Protein AF-A0A958GSV4-F1 (afdb_monomer_lite)

Sequence (74 aa):
MRVAIVHDWLVGMRGGERCLELLCERFPDAHLYTAFYRSDRLSPRLRDHRTFVSCLQDIPGSLSYYRHLLPLYP

Radius of gyration: 12.27 Å; chains: 1; bounding box: 28×26×32 Å

Secondary structure (DSSP, 8-state):
---EEEEEEESS-SHHHHHHHHHHHH-TTPEEEEEEE-GGGS-HHHHTS-EEE-GGGGSTTHHHHGGGGGGG--

Foldseek 3Di:
DAAEAEDAEALADDDVLVVVLVVCVVVVQYEYEYAYHDLVHHDPSVVVGHYDYHPCNVPVCCSVCVVVCVVVDD

pLDDT: mean 90.94, std 5.58, range [59.09, 96.06]

Structure (mmCIF, N/CA/C/O backbone):
data_AF-A0A958GSV4-F1
#
_entry.id   AF-A0A958GSV4-F1
#
loop_
_atom_site.group_PDB
_atom_site.id
_atom_site.type_symbol
_atom_site.label_atom_id
_atom_site.label_alt_id
_atom_site.label_comp_id
_atom_site.label_asym_id
_atom_site.label_entity_id
_at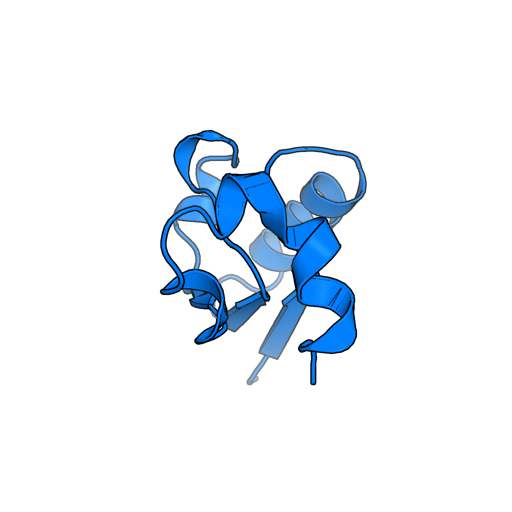om_site.label_seq_id
_atom_site.pdbx_PDB_ins_code
_atom_site.Cartn_x
_atom_site.Cartn_y
_atom_site.Cartn_z
_atom_site.occupancy
_atom_site.B_iso_or_equiv
_atom_site.auth_seq_id
_atom_site.auth_comp_id
_atom_site.auth_asym_id
_atom_site.auth_atom_id
_atom_site.pdbx_PDB_model_num
ATOM 1 N N . MET A 1 1 ? -16.445 -2.232 14.340 1.00 80.62 1 MET A N 1
ATOM 2 C CA . MET A 1 1 ? -16.791 -1.832 12.953 1.00 80.62 1 MET A CA 1
ATOM 3 C C . MET A 1 1 ? -15.796 -2.501 12.015 1.00 80.62 1 MET A C 1
ATOM 5 O O . MET A 1 1 ? -14.650 -2.629 12.417 1.00 80.62 1 MET A O 1
ATOM 9 N N . ARG A 1 2 ? -16.200 -2.975 10.829 1.00 91.12 2 ARG A N 1
ATOM 10 C CA . ARG A 1 2 ? -15.281 -3.617 9.867 1.00 91.12 2 ARG A CA 1
ATOM 11 C C . AR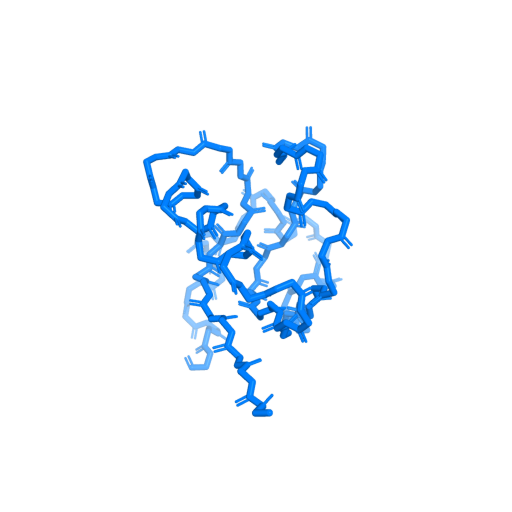G A 1 2 ? -14.996 -2.634 8.734 1.00 91.12 2 ARG A C 1
ATOM 13 O O . ARG A 1 2 ? -15.944 -2.182 8.103 1.00 91.12 2 ARG A O 1
ATOM 20 N N . VAL A 1 3 ? -13.726 -2.295 8.516 1.00 95.75 3 VAL A N 1
ATOM 21 C CA . VAL A 1 3 ? -13.296 -1.308 7.514 1.00 95.75 3 VAL A CA 1
ATOM 22 C C . VAL A 1 3 ? -12.286 -1.954 6.576 1.00 95.75 3 VAL A C 1
ATOM 24 O O . VAL A 1 3 ? -11.355 -2.623 7.021 1.00 95.75 3 VAL A O 1
ATOM 27 N N . ALA A 1 4 ? -12.488 -1.753 5.279 1.00 96.06 4 ALA A N 1
ATOM 28 C CA . ALA A 1 4 ? -11.525 -2.092 4.246 1.00 96.06 4 ALA A CA 1
ATOM 29 C C . ALA A 1 4 ? -11.120 -0.801 3.537 1.00 96.06 4 ALA A C 1
ATOM 31 O O . ALA A 1 4 ? -11.983 -0.012 3.150 1.00 96.06 4 ALA A O 1
ATOM 32 N N . ILE A 1 5 ? -9.819 -0.591 3.387 1.00 96.06 5 ILE A N 1
ATOM 33 C CA . ILE A 1 5 ? -9.253 0.526 2.643 1.00 96.06 5 ILE A CA 1
ATOM 34 C C . ILE A 1 5 ? -8.661 -0.053 1.363 1.00 96.06 5 ILE A C 1
ATOM 36 O O . ILE A 1 5 ? -7.874 -0.993 1.415 1.00 96.06 5 ILE A O 1
ATOM 40 N N . VAL A 1 6 ? -9.065 0.473 0.211 1.00 95.00 6 VAL A N 1
ATOM 41 C CA . VAL A 1 6 ? -8.611 -0.011 -1.097 1.00 95.00 6 VAL A CA 1
ATOM 42 C C . VAL A 1 6 ? -7.835 1.106 -1.781 1.00 95.00 6 VAL A C 1
ATOM 44 O O . VAL A 1 6 ? -8.337 2.222 -1.895 1.00 95.00 6 VAL A O 1
ATOM 47 N N . HIS A 1 7 ? -6.614 0.808 -2.218 1.00 93.56 7 HIS A N 1
ATOM 48 C CA . HIS A 1 7 ? -5.743 1.732 -2.941 1.00 93.56 7 HIS A CA 1
ATOM 49 C C . HIS A 1 7 ? -5.205 1.033 -4.188 1.00 93.56 7 HIS A C 1
ATOM 51 O O . HIS A 1 7 ? -4.825 -0.132 -4.120 1.00 93.56 7 HIS A O 1
ATOM 57 N N . ASP A 1 8 ? -5.144 1.727 -5.323 1.00 90.44 8 ASP A N 1
ATOM 58 C CA . ASP A 1 8 ? -4.679 1.163 -6.595 1.00 90.44 8 ASP A CA 1
ATOM 59 C C . ASP A 1 8 ? -3.290 0.511 -6.467 1.00 90.44 8 ASP A C 1
ATOM 61 O O . ASP A 1 8 ? -3.193 -0.718 -6.521 1.00 90.44 8 ASP A O 1
ATOM 65 N N . TRP A 1 9 ? -2.235 1.295 -6.221 1.00 91.38 9 TRP A N 1
ATOM 66 C CA . TRP A 1 9 ? -0.847 0.838 -6.154 1.00 91.38 9 TRP A CA 1
ATOM 67 C C . TRP A 1 9 ? -0.092 1.472 -4.991 1.00 91.38 9 TRP A C 1
ATOM 69 O O . TRP A 1 9 ? 0.083 2.684 -4.931 1.00 91.38 9 TRP A O 1
ATOM 79 N N . LEU A 1 10 ? 0.491 0.641 -4.135 1.00 93.88 10 LEU A N 1
ATOM 80 C CA . LEU A 1 10 ? 1.392 1.056 -3.063 1.00 93.88 10 LEU A CA 1
ATOM 81 C C . LEU A 1 10 ? 2.843 0.820 -3.456 1.00 93.88 10 LEU A C 1
ATOM 83 O O . LEU A 1 10 ? 3.564 0.023 -2.857 1.00 93.88 10 LEU A O 1
ATOM 87 N N . VAL A 1 11 ? 3.280 1.529 -4.495 1.00 93.06 11 VAL A N 1
ATOM 88 C CA . VAL A 1 11 ? 4.643 1.412 -5.034 1.00 93.06 11 VAL A CA 1
ATOM 89 C C . VAL A 1 11 ? 5.604 2.484 -4.505 1.00 93.06 11 VAL A C 1
ATOM 91 O O . VAL A 1 11 ? 6.807 2.412 -4.778 1.00 93.06 11 VAL A O 1
ATOM 94 N N . GLY A 1 12 ? 5.119 3.473 -3.755 1.00 93.56 12 GLY A N 1
ATOM 95 C CA . GLY A 1 12 ? 5.941 4.459 -3.052 1.00 93.56 12 GLY A CA 1
ATOM 96 C C . GLY A 1 12 ? 5.130 5.620 -2.480 1.00 93.56 12 GLY A C 1
ATOM 97 O O . GLY A 1 12 ? 3.947 5.733 -2.755 1.00 93.56 12 GLY A O 1
ATOM 98 N N . MET A 1 13 ? 5.768 6.500 -1.707 1.00 94.19 13 MET A N 1
ATOM 99 C CA . MET A 1 13 ? 5.087 7.641 -1.077 1.00 94.19 13 MET A CA 1
ATOM 100 C C . MET A 1 13 ? 4.887 8.831 -2.033 1.00 94.19 13 MET A C 1
ATOM 102 O O . MET A 1 13 ? 5.856 9.461 -2.467 1.00 94.19 13 MET A O 1
ATOM 106 N N . ARG A 1 14 ? 3.632 9.198 -2.307 1.00 91.06 14 ARG A N 1
ATOM 107 C CA . ARG A 1 14 ? 3.201 10.433 -2.986 1.00 91.06 14 ARG A CA 1
ATOM 108 C C . ARG A 1 14 ? 2.021 11.049 -2.211 1.00 91.06 14 ARG A C 1
ATOM 110 O O . ARG A 1 14 ? 1.847 10.807 -1.019 1.00 91.06 14 ARG A O 1
ATOM 117 N N . GLY A 1 15 ? 1.263 11.942 -2.850 1.00 92.69 15 GLY A N 1
ATOM 118 C CA . GLY A 1 15 ? 0.150 12.647 -2.204 1.00 92.69 15 GLY A CA 1
ATOM 119 C C . GLY A 1 15 ? -0.980 11.719 -1.747 1.00 92.69 15 GLY A C 1
ATOM 120 O O . GLY A 1 15 ? -1.485 11.896 -0.642 1.00 92.69 15 GLY A O 1
ATOM 121 N N . GLY A 1 16 ? -1.334 10.715 -2.556 1.00 92.44 16 GLY A N 1
ATOM 122 C CA . GLY A 1 16 ? -2.405 9.767 -2.228 1.00 92.44 16 GLY A CA 1
ATOM 123 C C . GLY A 1 16 ? -2.066 8.908 -1.012 1.00 92.44 16 GLY A C 1
ATOM 124 O O . GLY A 1 16 ? -2.882 8.746 -0.110 1.00 92.44 16 GLY A O 1
ATOM 125 N N . GLU A 1 17 ? -0.818 8.466 -0.916 1.00 94.62 17 GLU A N 1
ATOM 126 C CA . GLU A 1 17 ? -0.331 7.607 0.158 1.00 94.62 17 GLU A CA 1
ATOM 127 C C . GLU A 1 17 ? -0.207 8.373 1.482 1.00 94.62 17 GLU A C 1
ATOM 129 O O . GLU A 1 17 ? -0.395 7.793 2.547 1.00 94.62 17 GLU A O 1
ATOM 134 N N . ARG A 1 18 ? 0.020 9.695 1.440 1.00 94.38 18 ARG A N 1
ATOM 135 C CA . ARG A 1 18 ? -0.075 10.555 2.635 1.00 94.38 18 ARG A CA 1
ATOM 136 C C . ARG A 1 18 ? -1.505 10.633 3.168 1.00 94.38 18 ARG A C 1
ATOM 138 O O . ARG A 1 18 ? -1.708 10.595 4.376 1.00 94.38 18 ARG A O 1
ATOM 145 N N . CYS A 1 19 ? -2.500 10.725 2.285 1.00 94.56 19 CYS A N 1
ATOM 146 C CA . CYS A 1 19 ? -3.905 10.652 2.688 1.00 94.56 19 CYS A CA 1
ATOM 147 C C . CYS A 1 19 ? -4.254 9.259 3.224 1.00 94.56 19 CYS A C 1
ATOM 149 O O . CYS A 1 19 ? -4.923 9.149 4.249 1.00 94.56 19 CYS A O 1
ATOM 151 N N . LEU A 1 20 ? -3.764 8.2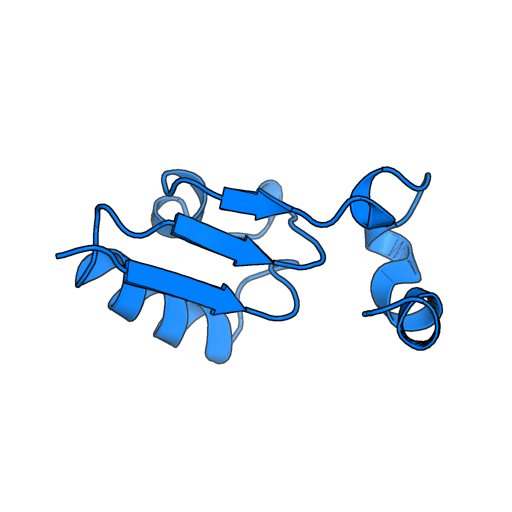07 2.564 1.00 95.62 20 LEU A N 1
ATOM 152 C CA . LEU A 1 20 ? -3.946 6.829 3.003 1.00 95.62 20 LEU A CA 1
ATOM 153 C C . LEU A 1 20 ? -3.403 6.609 4.416 1.00 95.62 20 LEU A C 1
ATOM 155 O O . LEU A 1 20 ? -4.074 5.997 5.236 1.00 95.62 20 LEU A O 1
ATOM 159 N N . GLU A 1 21 ? -2.217 7.128 4.715 1.00 94.69 21 GLU A N 1
ATOM 160 C CA . GLU A 1 21 ? -1.594 7.000 6.031 1.00 94.69 21 GLU A CA 1
ATOM 161 C C . GLU A 1 21 ? -2.476 7.579 7.147 1.00 94.69 21 GLU A C 1
ATOM 163 O O . GLU A 1 21 ? -2.636 6.945 8.188 1.00 94.69 21 GLU A O 1
ATOM 168 N N . LEU A 1 22 ? -3.127 8.721 6.904 1.00 95.06 22 LEU A N 1
ATOM 169 C CA . LEU A 1 22 ? -4.087 9.313 7.844 1.00 95.06 22 LEU A CA 1
ATOM 170 C C . LEU A 1 22 ? -5.360 8.465 7.995 1.00 95.06 22 LEU A C 1
ATOM 172 O O . LEU A 1 22 ? -5.921 8.375 9.088 1.00 95.06 22 LEU A O 1
ATOM 176 N N . LEU A 1 23 ? -5.822 7.824 6.916 1.00 94.62 23 LEU A N 1
ATOM 177 C CA . LEU A 1 23 ? -6.950 6.890 6.981 1.00 94.62 23 LEU A CA 1
ATOM 178 C C . LEU A 1 23 ? -6.592 5.646 7.802 1.00 94.62 23 LEU A C 1
ATOM 180 O O . LEU A 1 23 ? -7.382 5.239 8.651 1.00 94.62 23 LEU A O 1
ATOM 184 N N . CYS A 1 24 ? -5.401 5.083 7.601 1.00 93.88 24 CYS A N 1
ATOM 185 C CA . CYS A 1 24 ? -4.896 3.957 8.386 1.00 93.88 24 CYS A CA 1
ATOM 186 C C . CYS A 1 24 ? -4.691 4.339 9.861 1.00 93.88 24 CYS A C 1
ATOM 188 O O . CYS A 1 24 ? -4.969 3.535 10.744 1.00 93.88 24 CYS A O 1
ATOM 190 N N . GLU A 1 25 ? -4.279 5.578 10.152 1.00 93.88 25 GLU A N 1
ATOM 191 C CA . GLU A 1 25 ? -4.192 6.092 11.526 1.00 93.88 25 GLU A CA 1
ATOM 192 C C . GLU A 1 25 ? -5.573 6.182 12.187 1.00 93.88 25 GLU A C 1
ATOM 194 O O . GLU A 1 25 ? -5.740 5.831 13.356 1.00 93.88 25 GLU A O 1
ATOM 199 N N . ARG A 1 26 ? -6.596 6.601 11.434 1.00 94.81 26 ARG A N 1
ATOM 200 C CA . ARG A 1 26 ? -7.972 6.652 11.940 1.00 94.81 26 ARG A CA 1
ATOM 201 C C . ARG A 1 26 ? -8.591 5.263 12.116 1.00 94.81 26 ARG A C 1
ATOM 203 O O . ARG A 1 26 ? -9.437 5.090 12.996 1.00 94.81 26 ARG A O 1
ATOM 210 N N . PHE A 1 27 ? -8.199 4.301 11.286 1.00 94.50 27 PHE A N 1
ATOM 211 C CA . PHE A 1 27 ? -8.718 2.936 11.277 1.00 94.50 27 PHE A CA 1
ATOM 212 C C . PHE A 1 27 ? -7.580 1.914 11.426 1.00 94.50 27 PHE A C 1
ATOM 214 O O . PHE A 1 27 ? -7.261 1.211 10.467 1.00 94.50 27 PHE A O 1
ATOM 221 N N . PRO A 1 28 ? -6.993 1.778 12.629 1.00 92.75 28 PRO A N 1
ATOM 222 C CA . PRO A 1 28 ? -5.810 0.937 12.845 1.00 92.75 28 PRO A CA 1
ATOM 223 C C . PRO A 1 28 ? -6.052 -0.553 12.556 1.00 92.75 28 PRO A C 1
ATOM 225 O O . PRO A 1 28 ? -5.131 -1.257 12.148 1.00 92.75 28 PRO A O 1
ATOM 228 N N . ASP A 1 29 ? -7.297 -1.017 12.702 1.00 94.00 29 ASP A N 1
ATOM 229 C CA . ASP A 1 29 ? -7.705 -2.405 12.443 1.00 94.00 29 ASP A CA 1
ATOM 230 C C . ASP A 1 29 ? -8.222 -2.641 11.011 1.00 94.00 29 ASP A C 1
ATOM 232 O O . ASP A 1 29 ? -8.729 -3.725 10.705 1.00 94.00 29 ASP A O 1
ATOM 236 N N . ALA A 1 30 ? -8.174 -1.631 10.134 1.00 95.62 30 ALA A N 1
ATOM 237 C CA . ALA A 1 30 ? -8.615 -1.798 8.756 1.00 95.62 30 ALA A CA 1
ATOM 238 C C . ALA A 1 30 ? -7.741 -2.810 8.000 1.00 95.62 30 ALA A C 1
ATOM 240 O O . ALA A 1 30 ? -6.569 -3.030 8.296 1.00 95.62 30 ALA A O 1
ATOM 241 N N . HIS A 1 31 ? -8.340 -3.456 7.005 1.00 95.19 31 HIS A N 1
ATOM 242 C CA . HIS A 1 31 ? -7.585 -4.238 6.033 1.00 95.19 31 HIS A CA 1
ATOM 243 C C . HIS A 1 31 ? -7.282 -3.359 4.824 1.00 95.19 31 HIS A C 1
ATOM 245 O O . HIS A 1 31 ? -8.201 -2.760 4.259 1.00 95.19 31 HIS A O 1
ATOM 251 N N . LEU A 1 32 ? -6.017 -3.311 4.419 1.00 95.81 32 LEU A N 1
ATOM 252 C CA . LEU A 1 32 ? -5.565 -2.571 3.249 1.00 95.81 32 LEU A CA 1
ATOM 253 C C . LEU A 1 32 ? -5.477 -3.508 2.049 1.00 95.81 32 LEU A C 1
ATOM 255 O O . LEU A 1 32 ? -4.801 -4.527 2.114 1.00 95.81 32 LEU A O 1
ATOM 259 N N . TYR A 1 33 ? -6.143 -3.173 0.952 1.00 95.69 33 TYR A N 1
ATOM 260 C CA . TYR A 1 33 ? -6.093 -3.935 -0.293 1.00 95.69 33 TYR A CA 1
ATOM 261 C C . TYR A 1 33 ? -5.440 -3.092 -1.380 1.00 95.69 33 TYR A C 1
ATOM 263 O O . TYR A 1 33 ? -5.796 -1.926 -1.562 1.00 95.69 33 TYR A O 1
ATOM 271 N N . THR A 1 34 ? -4.499 -3.681 -2.113 1.00 94.56 34 THR A N 1
ATOM 272 C CA . THR A 1 34 ? -3.843 -3.018 -3.242 1.00 94.56 34 THR A CA 1
ATOM 273 C C . THR A 1 34 ? -3.460 -3.994 -4.345 1.00 94.56 34 THR A C 1
ATOM 275 O O . THR A 1 34 ? -3.266 -5.181 -4.094 1.00 94.56 34 THR A O 1
ATOM 278 N N . ALA A 1 35 ? -3.349 -3.520 -5.587 1.00 92.88 35 ALA A N 1
ATOM 279 C CA . ALA A 1 35 ? -2.939 -4.383 -6.690 1.00 92.88 35 ALA A CA 1
ATOM 280 C C . ALA A 1 35 ? -1.433 -4.683 -6.658 1.00 92.88 35 ALA A C 1
ATOM 282 O O . ALA A 1 35 ? -1.035 -5.810 -6.941 1.00 92.88 35 ALA A O 1
ATOM 283 N N . PHE A 1 36 ? -0.606 -3.704 -6.277 1.00 92.88 36 PHE A N 1
ATOM 284 C CA . PHE A 1 36 ? 0.847 -3.861 -6.175 1.00 92.88 36 PHE A CA 1
ATOM 285 C C . PHE A 1 36 ? 1.365 -3.187 -4.918 1.00 92.88 36 PHE A C 1
ATOM 287 O O . PHE A 1 36 ? 1.025 -2.039 -4.639 1.00 92.88 36 PHE A O 1
ATOM 294 N N . TYR A 1 37 ? 2.241 -3.876 -4.201 1.00 94.25 37 TYR A N 1
ATOM 295 C CA . TYR A 1 37 ? 2.797 -3.420 -2.939 1.00 94.25 37 TYR A CA 1
ATOM 296 C C . TYR A 1 37 ? 4.318 -3.528 -2.935 1.00 94.25 37 TYR A C 1
ATOM 298 O O . TYR A 1 37 ? 4.886 -4.597 -3.170 1.00 94.25 37 TYR A O 1
ATOM 306 N N . ARG A 1 38 ? 4.980 -2.414 -2.622 1.00 93.56 38 ARG A N 1
ATOM 307 C CA . ARG A 1 38 ? 6.433 -2.308 -2.521 1.00 93.56 38 ARG A CA 1
ATOM 308 C C . ARG A 1 38 ? 6.834 -1.673 -1.189 1.00 93.56 38 ARG A C 1
ATOM 310 O O . ARG A 1 38 ? 6.948 -0.453 -1.077 1.00 93.56 38 ARG A O 1
ATOM 317 N N . SER A 1 39 ? 7.052 -2.514 -0.180 1.00 90.50 39 SER A N 1
ATOM 318 C CA . SER A 1 39 ? 7.282 -2.095 1.210 1.00 90.50 39 SER A CA 1
ATOM 319 C C . SER A 1 39 ? 8.513 -1.201 1.410 1.00 90.50 39 SER A C 1
ATOM 321 O O . SER A 1 39 ? 8.472 -0.294 2.245 1.00 90.50 39 SER A O 1
ATOM 323 N N . ASP A 1 40 ? 9.587 -1.381 0.633 1.00 91.88 40 ASP A N 1
ATOM 324 C CA . ASP A 1 40 ? 10.826 -0.589 0.738 1.00 91.88 40 ASP A CA 1
ATOM 325 C C . ASP A 1 40 ? 10.616 0.904 0.460 1.00 91.88 40 ASP A C 1
ATOM 327 O O . ASP A 1 40 ? 11.423 1.728 0.887 1.00 91.88 40 ASP A O 1
ATOM 331 N N . ARG A 1 41 ? 9.515 1.274 -0.206 1.00 90.44 41 ARG A N 1
ATOM 332 C CA . ARG A 1 41 ? 9.214 2.667 -0.573 1.00 90.44 41 ARG A CA 1
ATOM 333 C C . ARG A 1 41 ? 8.057 3.294 0.192 1.00 90.44 41 ARG A C 1
ATOM 3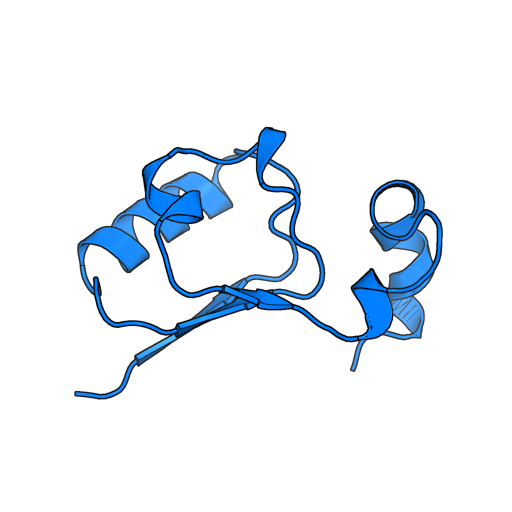35 O O . ARG A 1 41 ? 7.661 4.409 -0.148 1.00 90.44 41 ARG A O 1
ATOM 342 N N . LEU A 1 42 ? 7.515 2.599 1.187 1.00 93.25 42 LEU A N 1
ATOM 343 C CA . LEU A 1 42 ? 6.392 3.068 1.997 1.00 93.25 42 LEU A CA 1
ATOM 344 C C . LEU A 1 42 ? 6.861 3.567 3.363 1.00 93.25 42 LEU A C 1
ATOM 346 O O . LEU A 1 42 ? 7.955 3.232 3.830 1.00 93.25 42 LEU A O 1
ATOM 350 N N . SER A 1 43 ? 6.024 4.372 4.014 1.00 92.06 43 SER A N 1
ATOM 351 C CA . SER A 1 43 ? 6.263 4.773 5.396 1.00 92.06 43 SER A CA 1
ATOM 352 C C . SER A 1 43 ? 6.166 3.564 6.342 1.00 92.06 43 SER A C 1
ATOM 354 O O . SER A 1 43 ? 5.477 2.588 6.031 1.00 92.06 43 SER A O 1
ATOM 356 N N . PRO A 1 44 ? 6.828 3.606 7.516 1.00 90.44 44 PRO A N 1
ATOM 357 C CA . PRO A 1 44 ? 6.699 2.552 8.523 1.00 90.44 44 PRO A CA 1
ATOM 358 C C . PRO A 1 44 ? 5.240 2.264 8.893 1.00 90.44 44 PRO A C 1
ATOM 360 O O . PRO A 1 44 ? 4.841 1.109 8.942 1.00 90.44 44 PRO A O 1
ATOM 363 N N . ARG A 1 45 ? 4.416 3.309 9.029 1.00 88.81 45 ARG A N 1
ATOM 364 C CA . ARG A 1 45 ? 3.004 3.173 9.409 1.00 88.81 45 ARG A CA 1
ATOM 365 C C . ARG A 1 45 ? 2.192 2.361 8.402 1.00 88.81 45 ARG A C 1
ATOM 367 O O . ARG A 1 45 ? 1.389 1.528 8.800 1.00 88.81 45 ARG A O 1
ATOM 374 N N . LEU A 1 46 ? 2.406 2.588 7.104 1.00 91.69 46 LEU A N 1
ATOM 375 C CA . LEU A 1 46 ? 1.737 1.804 6.063 1.00 91.69 46 LEU A CA 1
ATOM 376 C C . LEU A 1 46 ? 2.256 0.364 6.011 1.00 91.69 46 LEU A C 1
ATOM 378 O O . LEU A 1 46 ? 1.479 -0.542 5.723 1.00 91.69 46 LEU A O 1
ATOM 382 N N . ARG A 1 47 ? 3.541 0.140 6.315 1.00 92.00 47 ARG A N 1
ATOM 383 C CA . ARG A 1 47 ? 4.120 -1.211 6.364 1.00 92.00 47 ARG A CA 1
ATOM 384 C C . ARG A 1 47 ? 3.583 -2.064 7.506 1.00 92.00 47 ARG A C 1
ATOM 386 O O . ARG A 1 47 ? 3.466 -3.273 7.334 1.00 92.00 47 ARG A O 1
ATOM 393 N N . ASP A 1 48 ? 3.281 -1.444 8.640 1.00 90.50 48 ASP A N 1
ATOM 394 C CA . ASP A 1 48 ? 2.792 -2.142 9.833 1.00 90.50 48 ASP A CA 1
ATOM 395 C C . ASP A 1 48 ? 1.310 -2.545 9.707 1.00 90.50 48 ASP A C 1
ATOM 397 O O . ASP A 1 48 ? 0.786 -3.310 10.518 1.00 90.50 48 ASP A O 1
ATOM 401 N N . HIS A 1 49 ? 0.620 -2.054 8.674 1.00 91.94 49 HIS A N 1
ATOM 402 C CA . HIS A 1 49 ? -0.792 -2.320 8.450 1.00 91.94 49 HIS A CA 1
ATOM 403 C C . HIS A 1 49 ? -1.027 -3.635 7.689 1.00 91.94 49 HIS A C 1
ATOM 405 O O . HIS A 1 49 ? -0.260 -4.022 6.801 1.00 91.94 49 HIS A O 1
ATOM 411 N N . ARG A 1 50 ? -2.125 -4.335 8.011 1.00 93.62 50 ARG A N 1
ATOM 412 C CA . ARG A 1 50 ? -2.461 -5.625 7.385 1.00 93.62 50 ARG A CA 1
ATOM 413 C C . ARG A 1 50 ? -2.850 -5.420 5.923 1.00 93.62 50 ARG A C 1
ATOM 415 O O . ARG A 1 50 ? -3.977 -5.021 5.628 1.00 93.62 50 ARG A O 1
ATOM 422 N N . THR A 1 51 ? -1.908 -5.718 5.032 1.00 94.62 51 THR A N 1
ATOM 423 C CA . THR A 1 51 ? -2.027 -5.462 3.595 1.00 94.62 51 THR A CA 1
ATOM 424 C C . THR A 1 51 ? -2.218 -6.753 2.804 1.00 94.62 51 THR A C 1
ATOM 426 O O . THR A 1 51 ? -1.490 -7.725 2.993 1.00 94.62 51 THR A O 1
ATOM 429 N N . PHE A 1 52 ? -3.182 -6.738 1.890 1.00 95.19 52 PHE A N 1
ATOM 430 C CA . PHE A 1 52 ? -3.509 -7.803 0.953 1.00 95.19 52 PHE A CA 1
ATOM 431 C C . PHE A 1 52 ? -3.221 -7.328 -0.468 1.00 95.19 52 PHE A C 1
ATOM 433 O O . PHE A 1 52 ? -3.604 -6.223 -0.858 1.00 95.19 52 PHE A O 1
ATOM 440 N N . VAL A 1 53 ? -2.545 -8.178 -1.234 1.00 94.44 53 VAL A N 1
ATOM 441 C CA . VAL A 1 53 ? -2.086 -7.876 -2.592 1.00 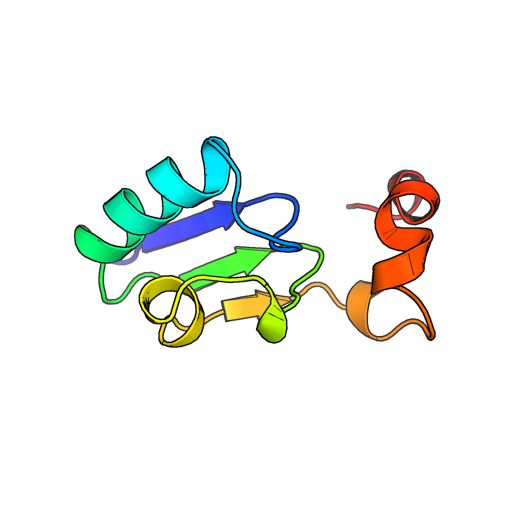94.44 53 VAL A CA 1
ATOM 442 C C . VAL A 1 53 ? -2.801 -8.736 -3.622 1.00 94.44 53 VAL A C 1
ATOM 444 O O . VAL A 1 53 ? -3.221 -9.853 -3.322 1.00 94.44 53 VAL A O 1
ATOM 447 N N . SER A 1 54 ? -2.952 -8.210 -4.836 1.00 92.06 54 SER A N 1
ATOM 448 C CA . SER A 1 54 ? -3.476 -8.983 -5.964 1.00 92.06 54 SER A CA 1
ATOM 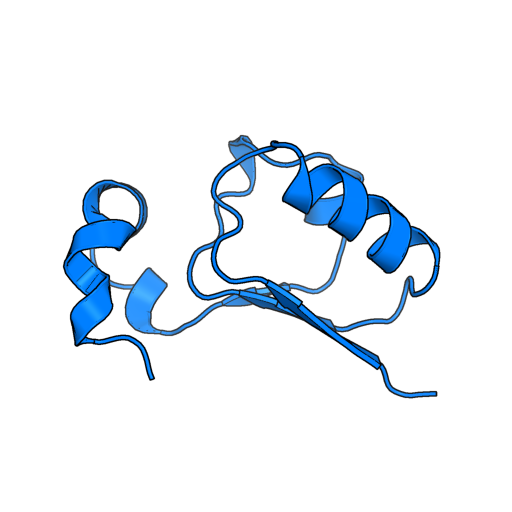449 C C . SER A 1 54 ? -2.522 -10.116 -6.352 1.00 92.06 54 SER A C 1
ATOM 451 O O . SER A 1 54 ? -1.304 -9.963 -6.271 1.00 92.06 54 SER A O 1
ATOM 453 N N . CYS A 1 55 ? -3.069 -11.217 -6.875 1.00 90.62 55 CYS A N 1
ATOM 454 C CA . CYS A 1 55 ? -2.289 -12.310 -7.465 1.00 90.62 55 CYS A CA 1
ATOM 455 C C . CYS A 1 55 ? -1.400 -11.853 -8.638 1.00 90.62 55 CYS A C 1
ATOM 457 O O . CYS A 1 55 ? -0.419 -12.512 -8.969 1.00 90.62 55 CYS A O 1
ATOM 459 N N . LEU A 1 56 ? -1.694 -10.696 -9.248 1.00 88.19 56 LEU A N 1
ATOM 460 C CA . LEU A 1 56 ? -0.853 -10.095 -10.289 1.00 88.19 56 LEU A CA 1
ATOM 461 C C . LEU A 1 56 ? 0.542 -9.699 -9.780 1.00 88.19 56 LEU A C 1
ATOM 463 O O . LEU A 1 56 ? 1.468 -9.558 -10.582 1.00 88.19 56 LEU A O 1
ATOM 467 N N . GLN A 1 57 ? 0.715 -9.524 -8.467 1.00 90.12 57 GLN A N 1
ATOM 468 C CA . GLN A 1 57 ? 2.017 -9.235 -7.875 1.00 90.12 57 GLN A CA 1
ATOM 469 C C . GLN A 1 57 ? 2.991 -10.421 -7.986 1.00 90.12 57 GLN A C 1
ATOM 471 O O . GLN A 1 57 ? 4.196 -10.185 -8.085 1.00 90.12 57 GLN A O 1
ATOM 476 N N . ASP A 1 58 ? 2.500 -11.661 -8.055 1.00 89.69 58 ASP A N 1
ATOM 477 C CA . ASP A 1 58 ? 3.339 -12.868 -8.125 1.00 89.69 58 ASP A CA 1
ATOM 478 C C . ASP A 1 58 ? 4.015 -13.058 -9.495 1.00 89.69 58 ASP A C 1
ATOM 480 O O . ASP A 1 58 ? 4.912 -13.888 -9.654 1.00 89.69 58 ASP A O 1
ATOM 484 N N . ILE A 1 59 ? 3.626 -12.266 -10.499 1.00 88.44 59 ILE A N 1
ATOM 485 C CA . ILE A 1 59 ? 4.262 -12.275 -11.816 1.00 88.44 59 ILE A CA 1
ATOM 486 C C . ILE A 1 59 ? 5.708 -11.757 -11.681 1.00 88.44 59 ILE A C 1
ATOM 488 O O . ILE A 1 59 ? 5.926 -10.663 -11.147 1.00 88.44 59 ILE A O 1
ATOM 492 N N . PRO A 1 60 ? 6.721 -12.477 -12.200 1.00 88.06 60 PRO A N 1
ATOM 493 C CA . PRO A 1 60 ? 8.104 -12.017 -12.164 1.00 88.06 60 PRO A CA 1
ATOM 494 C C . PRO A 1 60 ? 8.264 -10.626 -12.792 1.00 88.06 60 PRO A C 1
ATOM 496 O O . PRO A 1 60 ? 7.908 -10.399 -13.946 1.00 88.06 60 PRO A O 1
ATOM 499 N N . GLY A 1 61 ? 8.804 -9.676 -12.025 1.00 87.19 61 GLY A N 1
ATOM 500 C CA . GLY A 1 61 ? 8.983 -8.294 -12.484 1.00 87.19 61 GLY A CA 1
ATOM 501 C C . GLY A 1 61 ? 7.705 -7.445 -12.491 1.00 87.19 61 GLY A C 1
ATOM 502 O O . GLY A 1 61 ? 7.726 -6.336 -13.027 1.00 87.19 61 GLY A O 1
ATOM 503 N N . SER A 1 62 ? 6.619 -7.910 -11.868 1.00 88.81 62 SER A N 1
ATOM 504 C CA . SER A 1 62 ? 5.346 -7.188 -11.731 1.00 88.81 62 SER A CA 1
ATOM 505 C C . SER A 1 62 ? 5.522 -5.748 -11.239 1.00 88.81 62 SER A C 1
ATOM 507 O O . SER A 1 62 ? 4.989 -4.820 -11.835 1.00 88.81 62 SER A O 1
ATOM 509 N N . LEU A 1 63 ? 6.358 -5.518 -10.223 1.00 87.44 63 LEU A N 1
ATOM 510 C CA . LEU A 1 63 ? 6.633 -4.181 -9.677 1.00 87.44 63 LEU A CA 1
ATOM 511 C C . LEU A 1 63 ? 7.405 -3.255 -10.634 1.00 87.44 63 LEU A C 1
ATOM 513 O O . LEU A 1 63 ? 7.396 -2.037 -10.441 1.00 87.44 63 LEU A O 1
ATOM 517 N N . SER A 1 64 ? 8.065 -3.802 -11.657 1.00 88.75 64 SER A N 1
ATOM 518 C CA . SER A 1 64 ? 8.739 -3.027 -12.708 1.00 88.75 64 SER A CA 1
ATOM 519 C C . SER A 1 64 ? 7.788 -2.674 -13.851 1.00 88.75 64 SER A C 1
ATOM 521 O O . SER A 1 64 ? 7.887 -1.584 -14.409 1.00 88.75 64 SER A O 1
ATOM 523 N N . TYR A 1 65 ? 6.839 -3.562 -14.165 1.00 85.75 65 TYR A N 1
ATOM 524 C CA . TYR A 1 65 ? 5.934 -3.436 -15.313 1.00 85.75 65 TYR A CA 1
ATOM 525 C C . TYR A 1 65 ? 4.453 -3.324 -14.929 1.00 85.75 65 TYR A C 1
ATOM 527 O O . TYR A 1 65 ? 3.596 -3.536 -15.778 1.00 85.75 65 TYR A O 1
ATOM 535 N N . TYR A 1 66 ? 4.129 -2.951 -13.687 1.00 85.19 66 TYR A N 1
ATOM 536 C CA . TYR A 1 66 ? 2.752 -2.904 -13.169 1.00 85.19 66 TYR A CA 1
ATOM 537 C C . TYR A 1 66 ? 1.798 -2.124 -14.085 1.00 85.19 66 TYR A C 1
ATOM 539 O O . TYR A 1 66 ? 0.692 -2.570 -14.353 1.00 85.19 66 TYR A O 1
ATOM 547 N N . ARG A 1 67 ? 2.257 -1.021 -14.692 1.00 86.50 67 ARG A N 1
ATOM 548 C CA . ARG A 1 67 ? 1.467 -0.252 -15.672 1.00 86.50 67 ARG A CA 1
ATOM 549 C C . ARG A 1 67 ? 1.086 -1.051 -16.920 1.00 86.50 67 ARG A C 1
ATOM 551 O O . ARG A 1 67 ? 0.034 -0.810 -17.491 1.00 86.50 67 ARG A O 1
ATOM 558 N N . HIS A 1 68 ? 1.916 -1.993 -17.354 1.00 86.19 68 HIS A N 1
ATOM 559 C CA . HIS A 1 68 ? 1.613 -2.869 -18.488 1.00 86.19 68 HIS A CA 1
ATOM 560 C C . HIS A 1 68 ? 0.631 -3.983 -18.118 1.00 86.19 68 HIS A C 1
ATOM 562 O O . HIS A 1 68 ? 0.022 -4.568 -19.007 1.00 86.19 68 HIS A O 1
ATOM 568 N N . LEU A 1 69 ? 0.449 -4.250 -16.822 1.00 83.88 69 LEU A N 1
ATOM 569 C CA . LEU A 1 69 ? -0.532 -5.206 -16.320 1.00 83.88 69 LEU A CA 1
ATOM 570 C C . LEU A 1 69 ? -1.942 -4.600 -16.221 1.00 83.88 69 LEU A C 1
ATOM 572 O O . LEU A 1 69 ? -2.871 -5.344 -15.937 1.00 83.88 69 LEU A O 1
ATOM 576 N N . LEU A 1 70 ? -2.121 -3.300 -16.513 1.00 84.50 70 LEU A N 1
ATOM 577 C CA . LEU A 1 70 ? -3.422 -2.609 -16.535 1.00 84.50 70 LEU A CA 1
ATOM 578 C C . LEU A 1 70 ? -4.545 -3.389 -17.252 1.00 84.50 70 LEU A C 1
ATOM 580 O O . LEU A 1 70 ? -5.632 -3.466 -16.689 1.00 84.50 70 LEU A O 1
ATOM 584 N N . PRO A 1 71 ? -4.335 -3.998 -18.442 1.00 85.19 71 PRO A N 1
ATOM 585 C CA . PRO A 1 71 ? -5.390 -4.756 -19.126 1.00 85.19 71 PRO A CA 1
ATOM 586 C C . PRO A 1 71 ? -5.833 -6.030 -18.396 1.00 85.19 71 PRO A C 1
ATOM 588 O O . PRO A 1 71 ? -6.867 -6.595 -18.729 1.00 85.19 71 PRO A O 1
ATOM 591 N N . LEU A 1 72 ? -5.023 -6.510 -17.452 1.00 79.69 72 LEU A N 1
ATOM 592 C CA . LEU A 1 72 ? -5.284 -7.697 -16.642 1.00 79.69 72 LEU A CA 1
ATOM 593 C C . LEU A 1 72 ? -5.848 -7.336 -15.266 1.00 79.69 72 LEU A C 1
ATOM 595 O O . LEU A 1 72 ? -6.053 -8.229 -14.443 1.00 79.69 72 LEU A O 1
ATOM 599 N N . TYR A 1 73 ? -6.039 -6.045 -14.986 1.00 74.19 73 TYR A N 1
ATOM 600 C CA . TYR A 1 73 ? -6.674 -5.635 -13.745 1.00 74.19 73 TYR A CA 1
ATOM 601 C C . TYR A 1 73 ? -8.140 -6.083 -13.772 1.00 74.19 73 TYR A C 1
ATOM 603 O O . TYR A 1 73 ? -8.763 -6.034 -14.835 1.00 74.19 73 TYR A O 1
ATOM 611 N N . PRO A 1 74 ? -8.672 -6.552 -12.634 1.00 59.09 74 PRO A N 1
ATOM 612 C CA . PRO A 1 74 ? -10.098 -6.817 -12.499 1.00 59.09 74 PRO A CA 1
ATOM 613 C C . PRO A 1 74 ? -10.939 -5.542 -12.644 1.00 59.09 74 PRO A C 1
ATOM 615 O O . PRO A 1 74 ? -10.415 -4.439 -12.353 1.00 59.09 74 PRO A O 1
#